Protein AF-X1LIZ0-F1 (afdb_monomer)

Mean predicted aligned error: 7.39 Å

Foldseek 3Di:
DFDADDDDDDPPDDRVNVLVVVLVCLVVPLVVDDAPDDPVVCVVVVADGRSQLSSCCHGNPDPVSVVSSVVNVVCVVVVVVVVVVVVVLVCQQVVAFQDQDQDDPVVVVVVCVPDPDHDDPVRVVVVVVVNVQSRHRGDDDDDDDD

Nearest PDB structures (foldseek):
  1gm5-assembly1_A  TM=7.920E-01  e=1.097E-06  Thermotoga maritima
  6ac8-assembly3_B  TM=6.869E-01  e=4.178E-01  Mycolicibacterium smegmatis MC2 155
  6aca-assembly1_A  TM=6.548E-01  e=3.919E-01  Mycobacterium tuberculosis H37Rv
  6ac8-assembly2_A  TM=8.476E-01  e=1.938E+00  Mycolicibacterium smegmatis MC2 155
  6acx-assembly2_A  TM=8.447E-01  e=3.916E+00  Mycolicibacterium smegmatis MC2 155

Organism: NCBI:txid412755

Solvent-accessible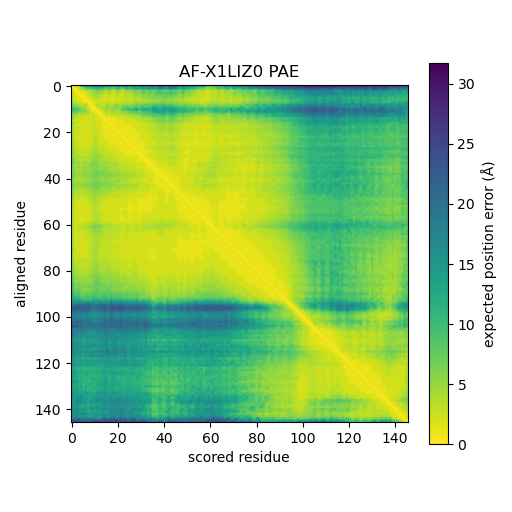 surface area (backbone atoms only — not comparable to full-atom values): 8696 Å² total; per-residue (Å²): 137,81,74,75,75,85,73,93,75,58,94,94,61,53,74,70,59,54,51,52,52,52,50,55,50,40,74,74,44,27,80,72,48,79,63,87,69,56,66,72,57,34,64,77,66,72,46,62,57,54,27,56,21,56,39,24,60,56,58,30,93,46,71,69,54,25,51,45,14,48,51,36,55,54,46,52,53,52,49,52,52,50,50,52,50,50,49,51,52,49,51,52,35,72,74,42,76,26,77,57,43,81,81,60,64,71,62,52,54,53,54,59,70,68,46,101,60,81,77,49,74,67,54,52,51,50,53,52,52,51,54,60,37,38,52,32,54,44,55,75,86,81,84,89,80,133

InterPro domains:
  IPR027417 P-loop containing nucleoside triphosphate hydrolase [G3DSA:3.40.50.300] (60-146)
  IPR027417 P-loop containing nucleoside triphosphate hydrolase [SSF52540] (35-145)
  IPR047112 ATP-dependent DNA helicase RecG/Transcription-repair-coupling factor [PTHR47964] (1-145)

Secondary structure (DSSP, 8-state):
----------TT--HHHHHHHHHHHHHHHGGGS---S-HHHHHHTTPPPHHHHHHHHHS-SSHHHHHHHHHHHHHHHHHHHHHHHHHHHHHHHHHS--------HHHHHHHHHHSSSPPPHHHHHHHHHHHHHHTSSSPP------

Structure (mmCIF, N/CA/C/O backbone):
data_AF-X1LIZ0-F1
#
_entry.id   AF-X1LIZ0-F1
#
loop_
_atom_site.group_PDB
_atom_site.id
_atom_site.type_symbol
_atom_site.label_atom_id
_atom_site.label_alt_id
_atom_site.label_comp_id
_atom_site.label_asym_id
_atom_site.label_entity_id
_atom_site.label_seq_id
_atom_site.pdbx_PDB_ins_code
_atom_site.Cartn_x
_atom_site.Cartn_y
_atom_site.Cartn_z
_atom_site.occupancy
_atom_site.B_iso_or_equiv
_atom_site.auth_seq_id
_atom_site.auth_comp_id
_atom_site.auth_asym_id
_atom_site.auth_atom_id
_atom_site.pdbx_PDB_model_num
ATOM 1 N N . GLY A 1 1 ? 16.398 16.049 -23.125 1.00 64.81 1 GLY A N 1
ATOM 2 C CA . GLY A 1 1 ? 17.294 14.977 -22.632 1.00 64.81 1 GLY A CA 1
ATOM 3 C C . GLY A 1 1 ? 16.447 13.857 -22.060 1.00 64.81 1 GLY A C 1
ATOM 4 O O . GLY A 1 1 ? 15.325 14.140 -21.673 1.00 64.81 1 GLY A O 1
ATOM 5 N N . ARG A 1 2 ? 16.926 12.607 -22.043 1.00 79.25 2 ARG A N 1
ATOM 6 C CA . ARG A 1 2 ? 16.161 11.458 -21.518 1.00 79.25 2 ARG A CA 1
ATOM 7 C C . ARG A 1 2 ? 16.489 11.222 -20.041 1.00 79.25 2 ARG A C 1
ATOM 9 O O . ARG A 1 2 ? 17.658 11.311 -19.671 1.00 79.25 2 ARG A O 1
ATOM 16 N N . LEU A 1 3 ? 15.48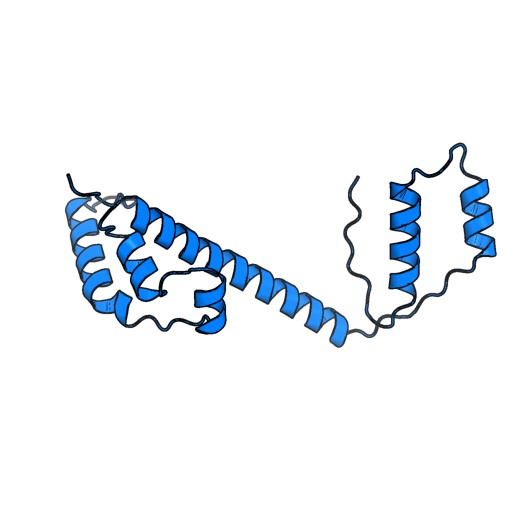9 10.876 -19.231 1.00 86.94 3 LEU A N 1
ATOM 17 C CA . LEU A 1 3 ? 15.691 10.416 -17.855 1.00 86.94 3 LEU A CA 1
ATOM 18 C C . LEU A 1 3 ? 16.396 9.050 -17.854 1.00 86.94 3 LEU A C 1
ATOM 20 O O . LEU A 1 3 ? 16.037 8.150 -18.616 1.00 86.94 3 LEU A O 1
ATOM 24 N N . VAL A 1 4 ? 17.428 8.901 -17.023 1.00 87.00 4 VAL A N 1
ATOM 25 C CA . VAL A 1 4 ? 18.250 7.684 -16.965 1.00 87.00 4 VAL A CA 1
ATOM 26 C C . VAL A 1 4 ? 18.157 7.076 -15.567 1.00 87.00 4 VAL A C 1
ATOM 28 O O . VAL A 1 4 ? 18.489 7.768 -14.605 1.00 87.00 4 VAL A O 1
ATOM 31 N N . PRO A 1 5 ? 17.757 5.798 -15.430 1.00 88.94 5 PRO A N 1
ATOM 32 C CA . PRO A 1 5 ? 17.668 5.165 -14.123 1.00 88.94 5 PRO A CA 1
ATOM 33 C C . PRO A 1 5 ? 19.047 4.939 -13.508 1.00 88.94 5 PRO A C 1
ATOM 35 O O . PRO A 1 5 ? 20.017 4.595 -14.197 1.00 88.94 5 PRO A O 1
ATOM 38 N N . LEU A 1 6 ? 19.103 5.093 -12.188 1.00 90.25 6 LEU A N 1
ATOM 39 C CA . LEU A 1 6 ? 20.264 4.797 -11.363 1.00 90.25 6 LEU A CA 1
ATOM 40 C C . LEU A 1 6 ? 19.949 3.568 -10.515 1.00 90.25 6 LEU A C 1
ATOM 42 O O . LEU A 1 6 ? 19.066 3.604 -9.663 1.00 90.25 6 LEU A O 1
ATOM 46 N N . TYR A 1 7 ? 20.683 2.489 -10.763 1.00 92.19 7 TYR A N 1
ATOM 47 C CA . TYR A 1 7 ? 20.582 1.256 -9.992 1.00 92.19 7 TYR A CA 1
ATOM 48 C C . TYR A 1 7 ? 21.791 1.134 -9.060 1.00 92.19 7 TYR A C 1
ATOM 50 O O . TYR A 1 7 ? 22.910 1.412 -9.507 1.00 92.19 7 TYR A O 1
ATOM 58 N N . PRO A 1 8 ? 21.602 0.699 -7.800 1.00 90.50 8 PRO A N 1
ATOM 59 C CA . PRO A 1 8 ? 22.708 0.301 -6.937 1.00 90.50 8 PRO A CA 1
ATOM 60 C C . PRO A 1 8 ? 23.564 -0.769 -7.622 1.00 90.50 8 PRO A C 1
ATOM 62 O O . PRO A 1 8 ? 23.038 -1.672 -8.275 1.00 90.50 8 PRO A O 1
ATOM 65 N N . LEU A 1 9 ? 24.885 -0.659 -7.498 1.00 91.00 9 LEU A N 1
ATOM 66 C CA . LEU A 1 9 ? 25.831 -1.553 -8.163 1.00 91.00 9 LEU A CA 1
ATOM 67 C C . LEU A 1 9 ? 26.562 -2.419 -7.143 1.00 91.00 9 LEU A C 1
ATOM 69 O O . LEU A 1 9 ? 26.926 -1.952 -6.066 1.00 91.00 9 LEU A O 1
ATOM 73 N N . THR A 1 10 ? 26.831 -3.662 -7.524 1.00 87.50 10 THR A N 1
ATOM 74 C CA . THR A 1 10 ? 27.739 -4.568 -6.817 1.00 87.50 10 THR A CA 1
ATOM 75 C C . THR A 1 10 ? 29.082 -4.647 -7.547 1.00 87.50 10 THR A C 1
ATOM 77 O O . THR A 1 10 ? 29.190 -4.318 -8.734 1.00 87.50 10 THR A O 1
ATOM 80 N N . GLN A 1 11 ? 30.138 -5.048 -6.832 1.00 88.06 11 GLN A N 1
ATOM 81 C CA . GLN A 1 11 ? 31.485 -5.142 -7.398 1.00 88.06 11 GLN A CA 1
ATOM 82 C C . GLN A 1 11 ? 31.494 -6.050 -8.639 1.00 88.06 11 GLN A C 1
ATOM 84 O O . GLN A 1 11 ? 30.967 -7.158 -8.617 1.00 88.06 11 GLN A O 1
ATOM 89 N N . GLY A 1 12 ? 32.093 -5.567 -9.731 1.00 85.94 12 GLY A N 1
ATOM 90 C CA . GLY A 1 12 ? 32.152 -6.282 -11.010 1.00 85.94 12 GLY A CA 1
ATOM 91 C C . GLY A 1 12 ? 31.024 -5.948 -11.995 1.00 85.94 12 GLY A C 1
ATOM 92 O O . GLY A 1 12 ? 31.160 -6.268 -13.176 1.00 85.94 12 GLY A O 1
ATOM 93 N N . LEU A 1 13 ? 29.963 -5.242 -11.578 1.00 89.25 13 LEU A N 1
ATOM 94 C CA . LEU A 1 13 ? 28.886 -4.805 -12.474 1.00 89.25 13 LEU A CA 1
ATOM 95 C C . LEU A 1 13 ? 29.072 -3.363 -12.951 1.00 89.25 13 LEU A C 1
ATOM 97 O O . LEU A 1 13 ? 29.243 -2.435 -12.162 1.00 89.25 13 LEU A O 1
ATOM 101 N N . ARG A 1 14 ? 28.979 -3.149 -14.271 1.00 92.81 14 ARG A N 1
ATOM 102 C CA . ARG A 1 14 ? 29.021 -1.800 -14.858 1.00 92.81 14 ARG A CA 1
ATOM 103 C C . ARG A 1 14 ? 27.605 -1.225 -14.996 1.00 92.81 14 ARG A C 1
ATOM 105 O O . ARG A 1 14 ? 26.719 -1.926 -15.492 1.00 92.81 14 ARG A O 1
ATOM 112 N N . PRO A 1 15 ? 27.383 0.078 -14.727 1.00 91.75 15 PRO A N 1
ATOM 113 C CA . PRO A 1 15 ? 26.045 0.677 -14.789 1.00 91.75 15 PRO A CA 1
ATOM 114 C C . PRO A 1 15 ? 25.362 0.552 -16.159 1.00 91.75 15 PRO A C 1
ATOM 116 O O . PRO A 1 15 ? 24.141 0.466 -16.250 1.00 91.75 15 PRO A O 1
ATOM 119 N N . ARG A 1 16 ? 26.130 0.530 -17.258 1.00 92.12 16 ARG A N 1
ATOM 120 C CA . ARG A 1 16 ? 25.581 0.313 -18.609 1.00 92.12 16 ARG A CA 1
ATOM 121 C C . ARG A 1 16 ? 25.032 -1.105 -18.797 1.00 92.12 16 ARG A C 1
ATOM 123 O O . ARG A 1 16 ? 24.021 -1.258 -19.472 1.00 92.12 16 ARG A O 1
ATOM 130 N N . GLN A 1 17 ? 25.686 -2.114 -18.218 1.00 92.38 17 GLN A N 1
ATOM 131 C CA . GLN A 1 17 ? 25.242 -3.508 -18.303 1.00 92.38 17 GLN A CA 1
ATOM 132 C C . GLN A 1 17 ? 23.943 -3.699 -17.519 1.00 92.38 17 GLN A C 1
ATOM 134 O O . GLN A 1 17 ? 22.981 -4.208 -18.080 1.00 92.38 17 GLN A O 1
ATOM 139 N N . VAL A 1 18 ? 23.884 -3.198 -16.279 1.00 94.62 18 VAL A N 1
ATOM 140 C CA . VAL A 1 18 ? 22.674 -3.279 -15.440 1.00 94.62 18 VAL A CA 1
ATOM 141 C C . VAL A 1 18 ? 21.494 -2.575 -16.105 1.00 94.62 18 VAL A C 1
ATOM 143 O O . VAL A 1 18 ? 20.424 -3.159 -16.215 1.00 94.62 18 VAL A O 1
ATOM 146 N N . ARG A 1 19 ? 21.689 -1.361 -16.638 1.00 94.62 19 ARG A N 1
ATOM 147 C CA . ARG A 1 19 ? 20.623 -0.663 -17.375 1.00 94.62 19 ARG A CA 1
ATOM 148 C C . ARG A 1 19 ? 20.142 -1.465 -18.583 1.00 94.62 19 ARG A C 1
ATOM 150 O O . ARG A 1 19 ? 18.940 -1.623 -18.756 1.00 94.62 19 ARG A O 1
ATOM 157 N N . LYS A 1 20 ? 21.057 -2.003 -19.395 1.00 93.69 20 LYS A N 1
ATOM 158 C CA . LYS A 1 20 ? 20.683 -2.819 -20.558 1.00 93.69 20 LYS A CA 1
ATOM 159 C C . LYS A 1 20 ? 19.827 -4.022 -20.138 1.00 93.69 20 LYS A C 1
ATOM 161 O O . LYS A 1 20 ? 18.743 -4.191 -20.681 1.00 93.69 20 LYS A O 1
ATOM 166 N N . LEU A 1 21 ? 20.273 -4.774 -19.132 1.00 94.81 21 LEU A N 1
ATOM 167 C CA . LEU A 1 21 ? 19.543 -5.931 -18.606 1.00 94.81 21 LEU A CA 1
ATOM 168 C C . LEU A 1 21 ? 18.169 -5.538 -18.055 1.00 94.81 21 LEU A C 1
ATOM 170 O O . LEU A 1 21 ? 17.169 -6.147 -18.411 1.00 94.81 21 LEU A O 1
ATOM 174 N N . MET A 1 22 ? 18.093 -4.484 -17.238 1.00 95.69 22 MET A N 1
ATOM 175 C CA . MET A 1 22 ? 16.814 -4.009 -16.699 1.00 95.69 22 MET A CA 1
ATOM 176 C C . MET A 1 22 ? 15.865 -3.542 -17.802 1.00 95.69 22 MET A C 1
ATOM 178 O O . MET A 1 22 ? 14.667 -3.772 -17.703 1.00 95.69 22 MET A O 1
ATOM 182 N N . LYS A 1 23 ? 16.378 -2.911 -18.865 1.00 95.44 23 LYS A N 1
ATOM 183 C CA . LYS A 1 23 ? 15.553 -2.506 -20.009 1.00 95.44 23 LYS A CA 1
ATOM 184 C C . LYS A 1 23 ? 14.968 -3.722 -20.723 1.00 95.44 23 LYS A C 1
ATOM 186 O O . LYS A 1 23 ? 13.772 -3.743 -20.972 1.00 95.44 23 LYS A O 1
ATOM 191 N N . GLU A 1 24 ? 15.791 -4.735 -20.990 1.00 96.75 24 GLU A N 1
ATOM 192 C CA . GLU A 1 24 ? 15.347 -5.989 -21.609 1.00 96.75 24 GLU A CA 1
ATOM 193 C C . GLU A 1 24 ? 14.283 -6.695 -20.758 1.00 96.75 24 GLU A C 1
ATOM 195 O O . GLU A 1 24 ? 13.255 -7.103 -21.289 1.00 96.75 24 GLU A O 1
ATOM 200 N N . VAL A 1 25 ? 14.488 -6.780 -19.440 1.00 96.88 25 VAL A N 1
ATOM 201 C CA . VAL A 1 25 ? 13.528 -7.409 -18.521 1.00 96.88 25 VAL A CA 1
ATOM 202 C C . VAL A 1 25 ? 12.209 -6.639 -18.478 1.00 96.88 25 VAL A C 1
ATOM 204 O O . VAL A 1 25 ? 11.150 -7.238 -18.639 1.00 96.88 25 VAL A O 1
ATOM 207 N N . VAL A 1 26 ? 12.255 -5.319 -18.287 1.00 96.62 26 VAL A N 1
ATOM 208 C CA . VAL A 1 26 ? 11.044 -4.489 -18.216 1.00 96.62 26 VAL A CA 1
ATOM 209 C C . VAL A 1 26 ? 10.249 -4.579 -19.517 1.00 96.62 26 VAL A C 1
ATOM 211 O O . VAL A 1 26 ? 9.043 -4.799 -19.471 1.00 96.62 26 VAL A O 1
ATOM 214 N N . ASP A 1 27 ? 10.913 -4.480 -20.669 1.00 95.75 27 ASP A N 1
ATOM 215 C CA . ASP A 1 27 ? 10.238 -4.515 -21.970 1.00 95.75 27 ASP A CA 1
ATOM 216 C C . ASP A 1 27 ? 9.595 -5.876 -22.257 1.00 95.75 27 ASP A C 1
ATOM 218 O O . ASP A 1 27 ? 8.521 -5.942 -22.852 1.00 95.75 27 ASP A O 1
ATOM 222 N N . GLN A 1 28 ? 10.227 -6.965 -21.817 1.00 96.75 28 GLN A N 1
ATOM 223 C CA . GLN A 1 28 ? 9.722 -8.316 -22.052 1.00 96.75 28 GLN A CA 1
ATOM 224 C C . GLN A 1 28 ? 8.642 -8.746 -21.054 1.00 96.75 28 GLN A C 1
ATOM 226 O O . GLN A 1 28 ? 7.755 -9.512 -21.435 1.00 96.75 28 GLN A O 1
ATOM 231 N N . TRP A 1 29 ? 8.702 -8.282 -19.801 1.00 96.88 29 TRP A N 1
ATOM 232 C CA . TRP A 1 29 ? 7.924 -8.877 -18.707 1.00 96.88 29 TRP A CA 1
ATOM 233 C C . TRP A 1 29 ? 6.967 -7.921 -17.995 1.00 96.88 29 TRP A C 1
ATOM 235 O O . TRP A 1 29 ? 6.004 -8.400 -17.405 1.00 96.88 29 TRP A O 1
ATOM 245 N N . ALA A 1 30 ? 7.156 -6.596 -18.053 1.00 96.31 30 ALA A N 1
ATOM 246 C CA . ALA A 1 30 ? 6.302 -5.678 -17.287 1.00 96.31 30 ALA A CA 1
ATOM 247 C C . ALA A 1 30 ? 4.819 -5.777 -17.686 1.00 96.31 30 ALA A C 1
ATOM 249 O O . ALA A 1 30 ? 3.952 -5.752 -16.820 1.00 96.31 30 ALA A O 1
ATOM 250 N N . TRP A 1 31 ? 4.528 -5.955 -18.979 1.00 95.75 31 TRP A N 1
ATOM 251 C CA . TRP A 1 31 ? 3.165 -6.104 -19.511 1.00 95.75 31 TRP A CA 1
ATOM 252 C C . TRP A 1 31 ? 2.463 -7.404 -19.095 1.00 95.75 31 TRP A C 1
ATOM 254 O O . TRP A 1 31 ? 1.242 -7.476 -19.186 1.00 95.75 31 TRP A O 1
ATOM 264 N N . GLN A 1 32 ? 3.211 -8.410 -18.633 1.00 96.19 32 GLN A N 1
ATOM 265 C CA . GLN A 1 32 ? 2.660 -9.690 -18.171 1.00 96.19 32 GLN A CA 1
ATOM 266 C C . GLN A 1 32 ? 2.230 -9.651 -16.700 1.00 96.19 32 GLN A C 1
ATOM 268 O O . GLN A 1 32 ? 1.634 -10.608 -16.211 1.00 96.19 32 GLN A O 1
ATOM 273 N N . VAL A 1 33 ? 2.550 -8.575 -15.975 1.00 96.00 33 VAL A N 1
ATOM 274 C CA . VAL A 1 33 ? 2.167 -8.432 -14.571 1.00 96.00 33 VAL A CA 1
ATOM 275 C C . VAL A 1 33 ? 0.664 -8.184 -14.486 1.00 96.00 33 VAL A C 1
ATOM 277 O O . VAL A 1 33 ? 0.161 -7.176 -14.976 1.00 96.00 33 VAL A O 1
ATOM 280 N N . GLU A 1 34 ? -0.054 -9.099 -13.842 1.00 95.62 34 GLU A N 1
ATOM 281 C CA . GLU A 1 34 ? -1.486 -8.941 -13.611 1.00 95.62 34 GLU A CA 1
ATOM 282 C C . GLU A 1 34 ? -1.750 -7.823 -12.596 1.00 95.62 34 GLU A C 1
ATOM 284 O O . GLU A 1 34 ? -1.121 -7.747 -11.536 1.00 95.62 34 GLU A O 1
ATOM 289 N N . ASP A 1 35 ? -2.691 -6.941 -12.922 1.00 95.62 35 ASP A N 1
ATOM 290 C CA . ASP A 1 35 ? -3.110 -5.879 -12.019 1.00 95.62 35 ASP A CA 1
ATOM 291 C C . ASP A 1 35 ? -4.163 -6.407 -11.038 1.00 95.62 35 ASP A C 1
ATOM 293 O O . ASP A 1 35 ? -5.297 -6.702 -11.412 1.00 95.62 35 ASP A O 1
ATOM 297 N N . PHE A 1 36 ? -3.784 -6.507 -9.764 1.00 94.88 36 PHE A N 1
ATOM 298 C CA . PHE A 1 36 ? -4.652 -7.005 -8.698 1.00 94.88 36 PHE A CA 1
ATOM 299 C C . PHE A 1 36 ? -5.712 -5.988 -8.240 1.00 94.88 36 PHE A C 1
ATOM 301 O O . PHE A 1 36 ? -6.629 -6.353 -7.498 1.00 94.88 36 PHE A O 1
ATOM 308 N N . LEU A 1 37 ? -5.594 -4.708 -8.622 1.00 95.19 37 LEU A N 1
ATOM 309 C CA . LEU A 1 37 ? -6.574 -3.694 -8.247 1.00 95.19 37 LEU A CA 1
ATOM 310 C C . LEU A 1 37 ? -7.783 -3.729 -9.199 1.00 95.19 37 LEU A C 1
ATOM 312 O O . LEU A 1 37 ? -7.616 -3.601 -10.415 1.00 95.19 37 LEU A O 1
ATOM 316 N N . PRO A 1 38 ? -9.021 -3.786 -8.671 1.00 95.19 38 PRO A N 1
ATOM 317 C CA . PRO A 1 38 ? -10.223 -3.659 -9.490 1.00 95.19 38 PRO A CA 1
ATOM 318 C C . PRO A 1 38 ? -10.251 -2.340 -10.276 1.00 95.19 38 PRO A C 1
ATOM 320 O O . PRO A 1 38 ? -9.852 -1.295 -9.753 1.00 95.19 38 PRO A O 1
ATOM 323 N N . SER A 1 39 ? -10.804 -2.358 -11.494 1.00 94.12 39 SER A N 1
ATOM 324 C CA . SER A 1 39 ? -10.915 -1.172 -12.364 1.00 94.12 39 SER A CA 1
ATOM 325 C 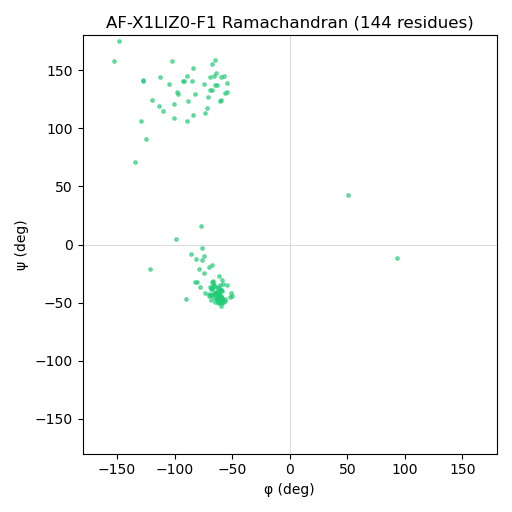C . SER A 1 39 ? -11.559 0.025 -11.659 1.00 94.12 39 SER A C 1
ATOM 327 O O . SER A 1 39 ? -10.999 1.117 -11.667 1.00 94.12 39 SER A O 1
ATOM 329 N N . ALA A 1 40 ? -12.656 -0.202 -10.931 1.00 96.00 40 ALA A N 1
ATOM 330 C CA . ALA A 1 40 ? -13.357 0.840 -10.181 1.00 96.00 40 ALA A CA 1
ATOM 331 C C . ALA A 1 40 ? -12.468 1.556 -9.143 1.00 96.00 40 ALA A C 1
ATOM 333 O O . ALA A 1 40 ? -12.635 2.750 -8.889 1.00 96.00 40 ALA A O 1
ATOM 334 N N . LEU A 1 41 ? -11.518 0.842 -8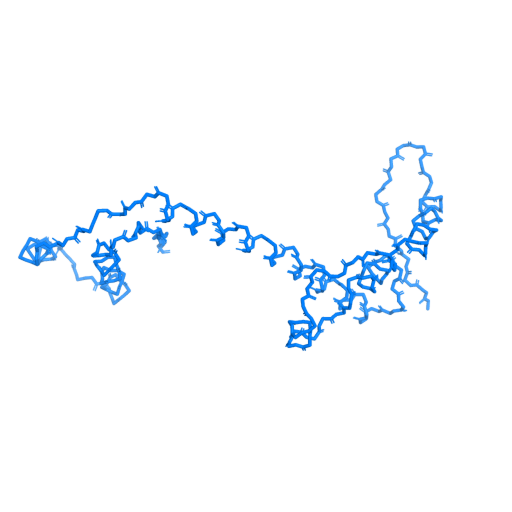.525 1.00 94.31 41 LEU A N 1
ATOM 335 C CA . LEU A 1 41 ? -10.593 1.437 -7.560 1.00 94.31 41 LEU A CA 1
ATOM 336 C C . LEU A 1 41 ? -9.542 2.296 -8.269 1.00 94.31 41 LEU A C 1
ATOM 338 O O . LEU A 1 41 ? -9.252 3.401 -7.812 1.00 94.31 41 LEU A O 1
ATOM 342 N N . LYS A 1 42 ? -9.020 1.811 -9.399 1.00 95.38 42 LYS A N 1
ATOM 343 C CA . LYS A 1 42 ? -8.048 2.539 -10.221 1.00 95.38 42 LYS A CA 1
ATOM 344 C C . LYS A 1 42 ? -8.636 3.827 -10.782 1.00 95.38 42 LYS A C 1
ATOM 346 O O . LYS A 1 42 ? -8.002 4.872 -10.668 1.00 95.38 42 LYS A O 1
ATOM 351 N N . GLU A 1 43 ? -9.862 3.772 -11.298 1.00 94.94 43 GLU A N 1
ATOM 352 C CA . GLU A 1 43 ? -10.585 4.932 -11.828 1.00 94.94 43 GLU A CA 1
ATOM 353 C C . GLU A 1 43 ? -10.834 5.982 -10.743 1.00 94.94 43 GLU A C 1
ATOM 355 O O . GLU A 1 43 ? -10.475 7.148 -10.906 1.00 94.94 43 GLU A O 1
ATOM 360 N N . ARG A 1 44 ? -11.369 5.563 -9.588 1.00 96.25 44 ARG A N 1
ATOM 361 C CA . ARG A 1 44 ? -11.646 6.468 -8.463 1.00 96.25 44 ARG A CA 1
ATOM 362 C C . ARG A 1 44 ? -10.390 7.163 -7.935 1.00 96.25 44 ARG A C 1
ATOM 364 O O . ARG A 1 44 ? -10.470 8.299 -7.476 1.00 96.25 44 ARG A O 1
ATOM 371 N N . SER A 1 45 ? -9.253 6.474 -7.958 1.00 94.06 45 SER A N 1
ATOM 372 C CA . SER A 1 45 ? -7.979 6.981 -7.443 1.00 94.06 45 SER A CA 1
ATOM 373 C C . SER A 1 45 ? -7.051 7.530 -8.538 1.00 94.06 45 SER A C 1
ATOM 375 O O . SER A 1 45 ? -5.931 7.928 -8.225 1.00 94.06 45 SER A O 1
ATOM 377 N N . ASN A 1 46 ? -7.507 7.589 -9.798 1.00 95.25 46 ASN A N 1
ATOM 378 C CA . ASN A 1 46 ? -6.754 8.053 -10.972 1.00 95.25 46 ASN A CA 1
ATOM 379 C C . ASN A 1 46 ? -5.362 7.395 -11.130 1.00 95.25 46 ASN A C 1
ATOM 381 O O . ASN A 1 46 ? -4.348 8.047 -11.422 1.00 95.25 46 ASN A O 1
ATOM 385 N N . LEU A 1 47 ? -5.307 6.084 -10.906 1.00 96.88 47 LEU A N 1
ATOM 386 C CA . LEU A 1 47 ? -4.072 5.307 -10.894 1.00 96.88 47 LEU A CA 1
ATOM 387 C C . LEU A 1 47 ? -3.725 4.765 -12.288 1.00 96.88 47 LEU A C 1
ATOM 389 O O . LEU A 1 47 ? -4.608 4.395 -13.055 1.00 96.88 47 LEU A O 1
ATOM 393 N N . LEU A 1 48 ? -2.427 4.699 -12.604 1.00 96.69 48 LEU A N 1
ATOM 394 C CA . LEU A 1 48 ? -1.929 3.984 -13.790 1.00 96.69 48 LEU A CA 1
ATOM 395 C C . LEU A 1 48 ? -2.137 2.480 -13.627 1.00 96.69 48 LEU A C 1
ATOM 397 O O . LEU A 1 48 ? -2.113 2.004 -12.499 1.00 96.69 48 LEU A O 1
ATOM 401 N N . GLU A 1 49 ? -2.232 1.732 -14.724 1.00 97.00 49 GLU A N 1
ATOM 402 C CA . GLU A 1 49 ? -2.157 0.264 -14.709 1.00 97.00 49 GLU A CA 1
ATOM 403 C C . GLU A 1 49 ? -0.815 -0.216 -14.131 1.00 97.00 49 GLU A C 1
ATOM 405 O O . GLU A 1 49 ? 0.225 0.409 -14.368 1.00 97.00 49 GLU A O 1
ATOM 410 N N . LEU A 1 50 ? -0.814 -1.331 -13.393 1.00 97.44 50 LEU A N 1
ATOM 411 C CA . LEU A 1 50 ? 0.397 -1.833 -12.729 1.00 97.44 50 LEU A CA 1
ATOM 412 C C . LEU A 1 50 ? 1.572 -2.070 -13.701 1.00 97.44 50 LEU A C 1
ATOM 414 O O . LEU A 1 50 ? 2.654 -1.526 -13.450 1.00 97.44 50 LEU A O 1
ATOM 418 N N . PRO A 1 51 ? 1.393 -2.765 -14.843 1.00 97.56 51 PRO A N 1
ATOM 419 C CA . PRO A 1 51 ? 2.429 -2.867 -15.869 1.00 97.56 51 PRO A CA 1
ATOM 420 C C . PRO A 1 51 ? 3.043 -1.538 -16.300 1.00 97.56 51 PRO A C 1
ATOM 422 O O . PRO A 1 51 ? 4.263 -1.405 -16.427 1.00 97.56 51 PRO A O 1
ATOM 425 N N . GLN A 1 52 ? 2.188 -0.534 -16.509 1.00 97.00 52 GLN A N 1
ATOM 426 C CA . GLN A 1 52 ? 2.608 0.786 -16.951 1.00 97.00 52 GLN A CA 1
ATOM 427 C C . GLN A 1 52 ? 3.400 1.488 -15.849 1.00 97.00 52 GLN A C 1
ATOM 429 O O . GLN A 1 52 ? 4.449 2.065 -16.125 1.00 97.00 52 GLN A O 1
ATOM 434 N N . ALA A 1 53 ? 2.945 1.411 -14.598 1.00 97.69 53 ALA A N 1
ATOM 435 C CA . ALA A 1 53 ? 3.660 1.986 -13.468 1.00 97.69 53 ALA A CA 1
ATOM 436 C C . ALA A 1 53 ? 5.048 1.355 -13.284 1.00 97.69 53 ALA A C 1
ATOM 438 O O . ALA A 1 53 ? 6.022 2.081 -13.097 1.00 97.69 53 ALA A O 1
ATOM 439 N N . ILE A 1 54 ? 5.179 0.031 -13.415 1.00 97.44 54 ILE A N 1
ATOM 440 C CA . ILE A 1 54 ? 6.480 -0.654 -13.337 1.00 97.44 54 ILE A CA 1
ATOM 441 C C . ILE A 1 54 ? 7.420 -0.156 -14.441 1.00 97.44 54 ILE A C 1
ATOM 443 O O . ILE A 1 54 ? 8.559 0.236 -14.160 1.00 97.44 54 ILE A O 1
ATOM 447 N N . ALA A 1 55 ? 6.937 -0.118 -15.687 1.00 97.06 55 ALA A N 1
ATOM 448 C CA . ALA A 1 55 ? 7.734 0.320 -16.826 1.00 97.06 55 ALA A CA 1
ATOM 449 C C . ALA A 1 55 ? 8.192 1.779 -16.686 1.00 97.06 55 ALA A C 1
ATOM 451 O O . ALA A 1 55 ? 9.377 2.077 -16.850 1.00 97.06 55 ALA A O 1
ATOM 452 N N . GLN A 1 56 ? 7.278 2.674 -16.313 1.00 96.44 56 GLN A N 1
ATOM 453 C CA . GLN A 1 56 ? 7.543 4.107 -16.176 1.00 96.44 56 GLN A CA 1
ATOM 454 C C . GLN A 1 56 ? 8.355 4.439 -14.915 1.00 96.44 56 GLN A C 1
ATOM 456 O O . GLN A 1 56 ? 9.082 5.425 -14.899 1.00 96.44 56 GLN A O 1
ATOM 461 N N . ALA A 1 57 ? 8.323 3.601 -13.875 1.00 95.94 57 ALA A N 1
ATOM 462 C CA . ALA A 1 57 ? 9.226 3.743 -12.733 1.00 95.94 57 ALA A CA 1
ATOM 463 C C . ALA A 1 57 ? 10.693 3.472 -13.116 1.00 95.94 57 ALA A C 1
ATOM 465 O O . ALA A 1 57 ? 11.603 4.065 -12.537 1.00 95.94 57 ALA A O 1
ATOM 466 N N . HIS A 1 58 ? 10.932 2.586 -14.090 1.00 95.88 58 HIS A N 1
ATOM 467 C CA . HIS A 1 58 ? 12.279 2.223 -14.544 1.00 95.88 58 HIS A CA 1
ATOM 468 C C . HIS A 1 58 ? 12.763 3.117 -15.690 1.00 95.88 58 HIS A C 1
ATOM 470 O O . HIS A 1 58 ? 13.893 3.604 -15.676 1.00 95.88 58 HIS A O 1
ATOM 476 N N . TYR A 1 59 ? 11.915 3.336 -16.693 1.00 95.19 59 TYR A N 1
ATOM 477 C CA . TYR A 1 59 ? 12.234 4.092 -17.901 1.00 95.19 59 TYR A CA 1
ATOM 478 C C . TYR A 1 59 ? 11.113 5.081 -18.236 1.00 95.19 59 TYR A C 1
ATOM 480 O O . TYR A 1 59 ? 10.409 4.867 -19.224 1.00 95.19 59 TYR A O 1
ATOM 488 N N . PRO A 1 60 ? 10.958 6.158 -17.445 1.00 94.94 60 PRO A N 1
ATOM 489 C CA . PRO A 1 60 ? 9.897 7.129 -17.661 1.00 94.94 60 PRO A CA 1
ATOM 490 C C . PRO A 1 60 ? 10.061 7.892 -18.975 1.00 94.94 60 PRO A C 1
ATOM 492 O O . PRO A 1 60 ? 11.181 8.223 -19.385 1.00 94.94 60 PRO A O 1
ATOM 495 N N . GLU A 1 61 ? 8.931 8.211 -19.599 1.00 93.69 61 GLU A N 1
ATOM 496 C CA . GLU A 1 61 ? 8.858 9.120 -20.747 1.00 93.69 61 GLU A CA 1
ATOM 497 C C . GLU A 1 61 ? 9.153 10.566 -20.333 1.00 93.69 61 GLU A C 1
ATOM 499 O O . GLU A 1 61 ? 9.965 11.242 -20.969 1.00 93.69 61 GLU A O 1
ATOM 504 N N . ASP A 1 62 ? 8.566 11.001 -19.216 1.00 95.12 62 ASP A N 1
ATOM 505 C CA . ASP A 1 62 ? 8.766 12.315 -18.615 1.00 95.12 62 ASP A CA 1
ATOM 506 C C . ASP A 1 62 ? 8.644 12.268 -17.077 1.00 95.12 62 ASP A C 1
ATOM 508 O O . ASP A 1 62 ? 8.362 11.228 -16.470 1.00 95.12 62 ASP A O 1
ATOM 512 N N . GLU A 1 63 ? 8.903 13.400 -16.419 1.00 94.56 63 GLU A N 1
ATOM 513 C CA . GLU A 1 63 ? 8.832 13.489 -14.957 1.00 94.56 63 GLU A CA 1
ATOM 514 C C . GLU A 1 63 ? 7.414 13.328 -14.403 1.00 94.56 63 GLU A C 1
ATOM 516 O O . GLU A 1 63 ? 7.253 12.741 -13.334 1.00 94.56 63 GLU A O 1
ATOM 521 N N . ALA A 1 64 ? 6.388 13.778 -15.125 1.00 95.69 64 ALA A N 1
ATOM 522 C CA . ALA A 1 64 ? 5.009 13.687 -14.664 1.00 95.69 64 ALA A CA 1
ATOM 523 C C . ALA A 1 64 ? 4.536 12.226 -14.625 1.00 95.69 64 ALA A C 1
ATOM 525 O O . ALA A 1 64 ? 3.933 11.784 -13.644 1.00 95.69 64 ALA A O 1
ATOM 526 N N . VAL A 1 65 ? 4.849 11.441 -15.659 1.00 95.38 65 VAL A N 1
ATOM 527 C CA . VAL A 1 65 ? 4.505 10.015 -15.717 1.00 95.38 65 VAL A CA 1
ATOM 528 C C . VAL A 1 65 ? 5.318 9.212 -14.698 1.00 95.38 65 VAL A C 1
ATOM 530 O O . VAL A 1 65 ? 4.764 8.321 -14.050 1.00 95.38 65 VAL A O 1
ATOM 533 N N . LYS A 1 66 ? 6.592 9.567 -14.471 1.00 95.81 66 LYS A N 1
ATOM 534 C CA . LYS A 1 66 ? 7.412 9.006 -13.381 1.00 95.81 66 LYS A CA 1
ATOM 535 C C . LYS A 1 66 ? 6.740 9.200 -12.019 1.00 95.81 66 LYS A C 1
ATOM 537 O O . LYS A 1 66 ? 6.656 8.259 -11.230 1.00 95.81 66 LYS A O 1
ATOM 542 N N . ASP A 1 67 ? 6.249 10.404 -11.741 1.00 96.56 67 ASP A N 1
ATOM 543 C CA . ASP A 1 67 ? 5.621 10.712 -10.456 1.00 96.56 67 ASP A CA 1
ATOM 544 C C . ASP A 1 67 ? 4.285 9.975 -10.295 1.00 96.56 67 ASP A C 1
ATOM 546 O O . ASP A 1 67 ? 4.020 9.411 -9.232 1.00 96.56 67 ASP A O 1
ATOM 550 N N . ARG A 1 68 ? 3.487 9.853 -11.364 1.00 97.88 68 ARG A N 1
ATOM 551 C CA . ARG A 1 68 ? 2.273 9.016 -11.358 1.00 97.88 68 ARG A CA 1
ATOM 552 C C . ARG A 1 68 ? 2.575 7.536 -11.122 1.00 97.88 68 ARG A C 1
ATOM 554 O O . ARG A 1 68 ? 1.862 6.886 -10.360 1.00 97.88 68 ARG A O 1
ATOM 561 N N . ALA A 1 69 ? 3.632 7.006 -11.736 1.00 97.62 69 ALA A N 1
ATOM 562 C CA . ALA A 1 69 ? 4.086 5.637 -11.509 1.00 97.62 69 ALA A CA 1
ATOM 563 C C . ALA A 1 69 ? 4.506 5.419 -10.051 1.00 97.62 69 ALA A C 1
ATOM 565 O O . ALA A 1 69 ? 4.112 4.432 -9.431 1.00 97.62 69 ALA A O 1
ATOM 566 N N . ARG A 1 70 ? 5.229 6.381 -9.465 1.00 97.50 70 ARG A N 1
ATOM 567 C CA . ARG A 1 70 ? 5.591 6.354 -8.044 1.00 97.50 70 ARG A CA 1
ATOM 568 C C . ARG A 1 70 ? 4.360 6.366 -7.139 1.00 97.50 70 ARG A C 1
ATOM 570 O O . ARG A 1 70 ? 4.318 5.590 -6.190 1.00 97.50 70 ARG A O 1
ATOM 577 N N . VAL A 1 71 ? 3.368 7.210 -7.431 1.00 97.94 71 VAL A N 1
ATOM 578 C CA . VAL A 1 71 ? 2.101 7.250 -6.681 1.00 97.94 71 VAL A CA 1
ATOM 579 C C . VAL A 1 71 ? 1.390 5.903 -6.749 1.00 97.94 71 VAL A C 1
ATOM 581 O O . VAL A 1 71 ? 0.963 5.406 -5.712 1.00 97.94 71 VAL A O 1
ATOM 584 N N . ARG A 1 72 ? 1.311 5.281 -7.934 1.00 97.69 72 ARG A N 1
ATOM 585 C CA . ARG A 1 72 ? 0.712 3.949 -8.092 1.00 97.69 72 ARG A CA 1
ATOM 586 C C . ARG A 1 72 ? 1.420 2.898 -7.233 1.00 97.69 72 ARG A C 1
ATOM 588 O O . ARG A 1 72 ? 0.758 2.198 -6.481 1.00 97.69 72 ARG A O 1
ATOM 595 N N . LEU A 1 73 ? 2.747 2.814 -7.299 1.00 98.00 73 LEU A N 1
ATOM 596 C CA . LEU A 1 73 ? 3.502 1.803 -6.548 1.00 98.00 73 LEU A CA 1
ATOM 597 C C . LEU A 1 73 ? 3.444 2.034 -5.028 1.00 98.00 73 LEU A C 1
ATOM 599 O O . LEU A 1 73 ? 3.313 1.081 -4.265 1.00 98.00 73 LEU A O 1
ATOM 603 N N . ALA A 1 74 ? 3.486 3.293 -4.584 1.00 98.00 74 ALA A N 1
ATOM 604 C CA . ALA A 1 74 ? 3.322 3.637 -3.171 1.00 98.00 74 ALA A CA 1
ATOM 605 C C . ALA A 1 74 ? 1.899 3.344 -2.666 1.00 98.00 74 ALA A C 1
ATOM 607 O O . ALA A 1 74 ? 1.719 2.918 -1.524 1.00 98.00 74 ALA A O 1
ATOM 608 N N . PHE A 1 75 ? 0.886 3.559 -3.514 1.00 97.81 75 PHE A N 1
ATOM 609 C CA . PHE A 1 75 ? -0.490 3.178 -3.215 1.00 97.81 75 PHE A CA 1
ATOM 610 C C . PHE A 1 75 ? -0.600 1.666 -3.021 1.00 97.81 75 PHE A C 1
ATOM 612 O O . PHE A 1 75 ? -1.172 1.241 -2.021 1.00 97.81 75 PHE A O 1
ATOM 619 N N . ASP A 1 76 ? -0.028 0.871 -3.927 1.00 97.19 76 ASP A N 1
ATOM 620 C CA . ASP A 1 76 ? -0.065 -0.593 -3.858 1.00 97.19 76 ASP A CA 1
ATOM 621 C C . ASP A 1 76 ? 0.559 -1.108 -2.551 1.00 97.19 76 ASP A C 1
ATOM 623 O O . ASP A 1 76 ? -0.056 -1.913 -1.849 1.00 97.19 76 ASP A O 1
ATOM 627 N N . GLU A 1 77 ? 1.732 -0.592 -2.171 1.00 97.38 77 GLU A N 1
ATOM 628 C CA . GLU A 1 77 ? 2.402 -0.949 -0.915 1.00 97.38 77 GLU A CA 1
ATOM 629 C C . GLU A 1 77 ? 1.536 -0.618 0.307 1.00 97.38 77 GLU A C 1
ATOM 631 O O . GLU A 1 77 ? 1.258 -1.488 1.139 1.00 97.38 77 GLU A O 1
ATOM 636 N N . LEU A 1 78 ? 1.053 0.625 0.406 1.00 97.31 78 LEU A N 1
ATOM 637 C CA . LEU A 1 78 ? 0.231 1.043 1.537 1.00 97.31 78 LEU A CA 1
ATOM 638 C C . LEU A 1 78 ? -1.089 0.264 1.586 1.00 97.31 78 LEU A C 1
ATOM 640 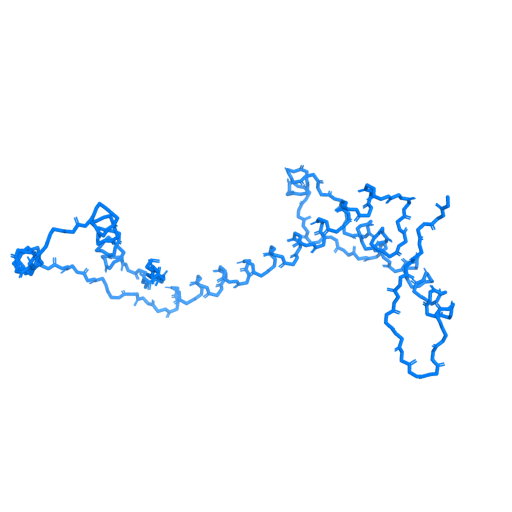O O . LEU A 1 78 ? -1.513 -0.155 2.662 1.00 97.31 78 LEU A O 1
ATOM 644 N N . PHE A 1 79 ? -1.730 0.044 0.440 1.00 96.06 79 PHE A N 1
ATOM 645 C CA . PHE A 1 79 ? -2.989 -0.685 0.345 1.00 96.06 79 PHE A CA 1
ATOM 646 C C . PHE A 1 79 ? -2.838 -2.126 0.833 1.00 96.06 79 PHE A C 1
ATOM 648 O O . PHE A 1 79 ? -3.628 -2.568 1.669 1.00 96.06 79 PHE A O 1
ATOM 655 N N . LEU A 1 80 ? -1.802 -2.839 0.381 1.00 95.75 80 LEU A N 1
ATOM 656 C CA . LEU A 1 80 ? -1.535 -4.215 0.803 1.00 95.75 80 LEU A CA 1
ATOM 657 C C . LEU A 1 80 ? -1.206 -4.299 2.299 1.00 95.75 80 LEU A C 1
ATOM 659 O O . LEU A 1 80 ? -1.722 -5.181 2.990 1.00 95.75 80 LEU A O 1
ATOM 663 N N . LEU A 1 81 ? -0.420 -3.354 2.827 1.00 97.12 81 LEU A N 1
ATOM 664 C CA . LEU A 1 81 ? -0.133 -3.270 4.262 1.00 97.12 81 LEU A CA 1
ATOM 665 C C . LEU A 1 81 ? -1.410 -3.045 5.084 1.00 97.12 81 LEU A C 1
ATOM 667 O O . LEU A 1 81 ? -1.649 -3.755 6.064 1.00 97.12 81 LEU A O 1
ATOM 671 N N . GLN A 1 82 ? -2.257 -2.094 4.681 1.00 96.00 82 GLN A N 1
ATOM 672 C CA . GLN A 1 82 ? -3.520 -1.812 5.370 1.00 96.00 82 GLN A CA 1
ATOM 673 C C . GLN A 1 82 ? -4.485 -2.996 5.286 1.00 96.00 82 GLN A C 1
ATOM 675 O O . GLN A 1 82 ? -5.094 -3.363 6.291 1.00 96.00 82 GLN A O 1
ATOM 680 N N . LEU A 1 83 ? -4.592 -3.637 4.121 1.00 95.62 83 LEU A N 1
ATOM 681 C CA . LEU A 1 83 ? -5.438 -4.810 3.929 1.00 95.62 83 LEU A CA 1
ATOM 682 C C . LEU A 1 83 ? -4.992 -5.972 4.825 1.00 95.62 83 LEU A C 1
ATOM 684 O O . LEU A 1 83 ? -5.825 -6.579 5.499 1.00 95.62 83 LEU A O 1
ATOM 688 N N . GLY A 1 84 ? -3.684 -6.236 4.902 1.00 96.00 84 GLY A N 1
ATOM 689 C CA . GLY A 1 84 ? -3.121 -7.250 5.794 1.00 96.00 84 GLY A CA 1
ATOM 690 C C . GLY A 1 84 ? -3.381 -6.949 7.273 1.00 96.00 84 GLY A C 1
ATOM 691 O O . GLY A 1 84 ? -3.797 -7.833 8.026 1.00 96.00 84 GLY A O 1
ATOM 692 N N . MET A 1 85 ? -3.210 -5.692 7.690 1.00 95.44 85 MET A N 1
ATOM 693 C CA . MET A 1 85 ? -3.493 -5.249 9.060 1.00 95.44 85 MET A CA 1
ATOM 694 C C . MET A 1 85 ? -4.973 -5.398 9.424 1.00 95.44 85 MET A C 1
ATOM 696 O O . MET A 1 85 ? -5.296 -5.921 10.493 1.00 95.44 85 MET A O 1
ATOM 700 N N . LEU A 1 86 ? -5.879 -4.983 8.535 1.00 93.81 86 LEU A N 1
ATOM 701 C CA . LEU A 1 86 ? -7.322 -5.121 8.730 1.00 93.81 86 LEU A CA 1
ATOM 702 C C . LEU A 1 86 ? -7.751 -6.590 8.754 1.00 93.81 86 LEU A C 1
ATOM 704 O O . LEU A 1 86 ? -8.533 -6.972 9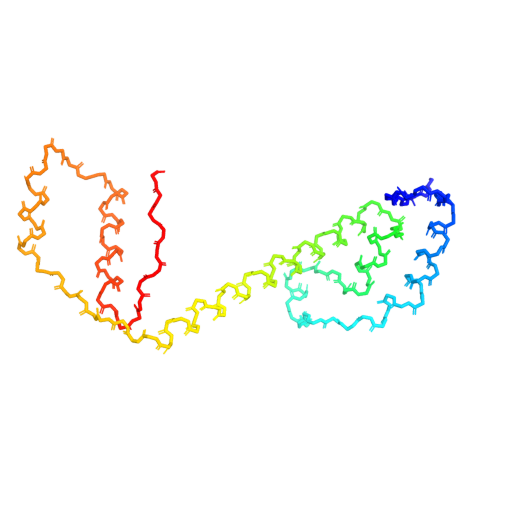.623 1.00 93.81 86 LEU A O 1
ATOM 708 N N . GLY A 1 87 ? -7.200 -7.419 7.865 1.00 94.06 87 GLY A N 1
ATOM 709 C CA . GLY A 1 87 ? -7.434 -8.862 7.856 1.00 94.06 87 GLY A CA 1
ATOM 710 C C . GLY A 1 87 ? -6.993 -9.518 9.164 1.00 94.06 87 GLY A C 1
ATOM 711 O O . GLY A 1 87 ? -7.766 -10.240 9.788 1.00 94.06 87 GLY A O 1
ATOM 712 N N . ARG A 1 88 ? -5.791 -9.193 9.655 1.00 90.69 88 ARG A N 1
ATOM 713 C CA . ARG A 1 88 ? -5.293 -9.699 10.943 1.00 90.69 88 ARG A CA 1
ATOM 714 C C . ARG A 1 88 ? -6.155 -9.240 12.117 1.00 90.69 88 ARG A C 1
ATOM 716 O O . ARG A 1 88 ? -6.475 -10.055 12.980 1.00 90.69 88 ARG A O 1
ATOM 723 N N . LYS A 1 89 ? -6.534 -7.957 12.155 1.00 88.50 89 LYS A N 1
ATOM 724 C CA . LYS A 1 89 ? -7.413 -7.406 13.196 1.00 88.50 89 LYS A CA 1
ATOM 725 C C . LYS A 1 89 ? -8.754 -8.133 13.213 1.00 88.50 89 LYS A C 1
ATOM 727 O O . LYS A 1 89 ? -9.201 -8.542 14.280 1.00 88.50 89 LYS A O 1
ATOM 732 N N . ARG A 1 90 ? -9.359 -8.327 12.041 1.00 88.19 90 ARG A N 1
ATOM 733 C CA . ARG A 1 90 ? -10.626 -9.041 11.892 1.00 88.19 90 ARG A CA 1
ATOM 734 C C . ARG A 1 90 ? -10.515 -10.490 12.361 1.00 88.19 90 ARG A C 1
ATOM 736 O O . ARG A 1 90 ? -11.299 -10.900 13.206 1.00 88.19 90 ARG A O 1
ATOM 743 N N . ASN A 1 91 ? -9.500 -11.224 11.906 1.00 88.62 91 ASN A N 1
ATOM 744 C CA . ASN A 1 91 ? -9.282 -12.614 12.316 1.00 88.62 91 ASN A CA 1
ATOM 745 C C . ASN A 1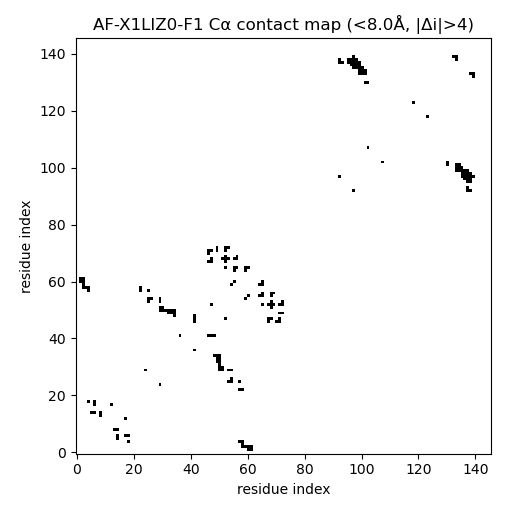 91 ? -9.078 -12.738 13.834 1.00 88.62 91 ASN A C 1
ATOM 747 O O . ASN A 1 91 ? -9.584 -13.666 14.462 1.00 88.62 91 ASN A O 1
ATOM 751 N N . TRP A 1 92 ? -8.360 -11.795 14.452 1.00 85.50 92 TRP A N 1
ATOM 752 C CA . TRP A 1 92 ? -8.201 -11.761 15.907 1.00 85.50 92 TRP A CA 1
ATOM 753 C C . TRP A 1 92 ? -9.534 -11.503 16.628 1.00 85.50 92 TRP A C 1
ATOM 755 O O . TRP A 1 92 ? -9.846 -12.198 17.590 1.00 85.50 92 TRP A O 1
ATOM 765 N N . GLN A 1 93 ? -10.350 -10.569 16.130 1.00 84.00 93 GLN A N 1
ATOM 766 C CA . GLN A 1 93 ? -11.667 -10.271 16.702 1.00 84.00 93 GLN A CA 1
ATOM 767 C C . GLN A 1 93 ? -12.681 -11.412 16.525 1.00 84.00 93 GLN A C 1
ATOM 769 O O . GLN A 1 93 ? -13.539 -11.588 17.383 1.00 84.00 93 GLN A O 1
ATOM 774 N N . GLU A 1 94 ? -12.600 -12.174 15.432 1.00 83.88 94 GLU A N 1
ATOM 775 C CA . GLU A 1 94 ? -13.486 -13.317 15.167 1.00 83.88 94 GLU A CA 1
ATOM 776 C C . GLU A 1 94 ? -13.048 -14.589 15.916 1.00 83.88 94 GLU A C 1
ATOM 778 O O . GLU A 1 94 ? -13.894 -15.383 16.320 1.00 83.88 94 GLU A O 1
ATOM 783 N N . SER A 1 95 ? -11.742 -14.790 16.130 1.00 81.69 95 SER A N 1
ATOM 784 C CA . SER A 1 95 ? -11.207 -15.994 16.793 1.00 81.69 95 SER A CA 1
ATOM 785 C C . SER A 1 95 ? -11.326 -15.982 18.318 1.00 81.69 95 SER A C 1
ATOM 787 O O . SER A 1 95 ? -11.287 -17.046 18.936 1.00 81.69 95 SER A O 1
ATOM 789 N N . GLN A 1 96 ? -11.467 -14.808 18.938 1.00 74.06 96 GLN A N 1
ATOM 790 C CA . GLN A 1 96 ? -11.638 -14.675 20.383 1.00 74.06 96 GLN A CA 1
ATOM 791 C C . GLN A 1 96 ? -12.856 -13.797 20.682 1.00 74.06 96 GLN A C 1
ATOM 793 O O . GLN A 1 96 ? -12.769 -12.578 20.513 1.00 74.06 96 GLN A O 1
ATOM 798 N N . PRO A 1 97 ? -13.989 -14.366 21.141 1.00 72.25 97 PRO A N 1
ATOM 799 C CA . PRO A 1 97 ? -15.104 -13.548 21.593 1.00 72.25 97 PRO A CA 1
ATOM 800 C C . PRO A 1 97 ? -14.630 -12.681 22.763 1.00 72.25 97 PRO A C 1
ATOM 802 O O . PRO A 1 97 ? -14.099 -13.177 23.758 1.00 72.25 97 PRO A O 1
ATOM 805 N N . GLY A 1 98 ? -14.789 -11.368 22.624 1.00 74.38 98 GLY A N 1
ATOM 806 C CA . GLY A 1 98 ? -14.536 -10.429 23.705 1.00 74.38 98 GLY A CA 1
ATOM 807 C C . GLY A 1 98 ? -15.521 -10.678 24.840 1.00 74.38 98 GLY A C 1
ATOM 808 O O . GLY A 1 98 ? -16.658 -11.077 24.597 1.00 74.38 98 GLY A O 1
ATOM 809 N N . ASN A 1 99 ? -15.088 -10.441 26.076 1.00 82.00 99 ASN A N 1
ATOM 810 C CA . ASN A 1 99 ? -15.968 -10.483 27.238 1.00 82.00 99 ASN A CA 1
ATOM 811 C C . ASN A 1 99 ? -16.570 -9.085 27.455 1.00 82.00 99 ASN A C 1
ATOM 813 O O . ASN A 1 99 ? -15.827 -8.198 27.894 1.00 82.00 99 ASN A O 1
ATOM 817 N N . PRO A 1 100 ? -17.863 -8.855 27.147 1.00 85.94 100 PRO A N 1
ATOM 818 C CA . PRO A 1 100 ? -18.477 -7.549 27.323 1.00 85.94 100 PRO A CA 1
ATOM 819 C C . PRO A 1 100 ? -18.408 -7.127 28.787 1.00 85.94 100 PRO A C 1
ATOM 821 O O . PRO A 1 100 ? -18.891 -7.820 29.683 1.00 85.94 100 PRO A O 1
ATOM 824 N N . PHE A 1 101 ? -17.830 -5.961 29.033 1.00 85.88 101 PHE A N 1
ATOM 825 C CA . PHE A 1 101 ? -17.698 -5.388 30.357 1.00 85.88 101 PHE A CA 1
ATOM 826 C C . PHE A 1 101 ? -18.538 -4.120 30.467 1.00 85.88 101 PHE A C 1
ATOM 828 O O . PHE A 1 101 ? -18.317 -3.129 29.771 1.00 85.88 101 PHE A O 1
ATOM 835 N N . THR A 1 102 ? -19.492 -4.136 31.395 1.00 85.94 102 THR A N 1
ATOM 836 C CA . THR A 1 102 ? -20.271 -2.948 31.748 1.00 85.94 102 THR A CA 1
ATOM 837 C C . THR A 1 102 ? -19.719 -2.359 33.037 1.00 85.94 102 THR A C 1
ATOM 839 O O . THR A 1 102 ? -19.880 -2.931 34.116 1.00 85.94 102 THR A O 1
ATOM 842 N N . ALA A 1 103 ? -19.065 -1.202 32.931 1.00 80.94 103 ALA A N 1
ATOM 843 C CA . ALA A 1 103 ? -18.589 -0.475 34.098 1.00 80.94 103 ALA A CA 1
ATOM 844 C C . ALA A 1 103 ? -19.771 -0.001 34.958 1.00 80.94 103 ALA A C 1
ATOM 846 O O . ALA A 1 103 ? -20.766 0.519 34.450 1.00 80.94 103 ALA A O 1
ATOM 847 N N . LYS A 1 104 ? -19.649 -0.136 36.281 1.00 87.50 104 LYS A N 1
ATOM 848 C CA . LYS A 1 104 ? -20.627 0.425 37.219 1.00 87.50 104 LYS A CA 1
ATOM 849 C C . LYS A 1 104 ? -20.447 1.942 37.272 1.00 87.50 104 LYS A C 1
ATOM 851 O O . LYS A 1 104 ? -19.439 2.408 37.802 1.00 87.50 104 LYS A O 1
ATOM 856 N N . ALA A 1 105 ? -21.436 2.691 36.783 1.00 83.00 105 ALA A N 1
ATOM 857 C CA . ALA A 1 105 ? -21.399 4.156 36.733 1.00 83.00 105 ALA A CA 1
ATOM 858 C C . ALA A 1 105 ? -21.027 4.791 38.087 1.00 83.00 105 ALA A C 1
ATOM 860 O O . ALA A 1 105 ? -20.155 5.647 38.144 1.00 83.00 105 ALA A O 1
ATOM 861 N N . ALA A 1 106 ? -21.574 4.276 39.195 1.00 87.00 106 ALA A N 1
ATOM 862 C CA . ALA A 1 106 ? -21.295 4.786 40.540 1.00 87.00 106 ALA A CA 1
ATOM 863 C C . ALA A 1 106 ? -19.804 4.738 40.940 1.00 87.00 106 ALA A C 1
ATOM 865 O O . ALA A 1 106 ? -19.296 5.664 41.575 1.00 87.00 106 ALA A O 1
ATOM 866 N N . VAL A 1 107 ? -19.096 3.663 40.571 1.00 89.06 107 VAL A N 1
ATOM 867 C CA . VAL A 1 107 ? -17.662 3.507 40.871 1.00 89.06 107 VAL A CA 1
ATOM 868 C C . VAL A 1 107 ? -16.846 4.485 40.032 1.00 89.06 107 VAL A C 1
ATOM 870 O O . VAL A 1 107 ? -15.946 5.140 40.553 1.00 89.06 107 VAL A O 1
ATOM 873 N N . LEU A 1 108 ? -17.195 4.616 38.749 1.00 88.25 108 LEU A N 1
ATOM 874 C CA . LEU A 1 108 ? -16.530 5.542 37.842 1.00 88.25 108 LEU A CA 1
ATOM 875 C C . LEU A 1 108 ? -16.723 6.997 38.288 1.00 88.25 108 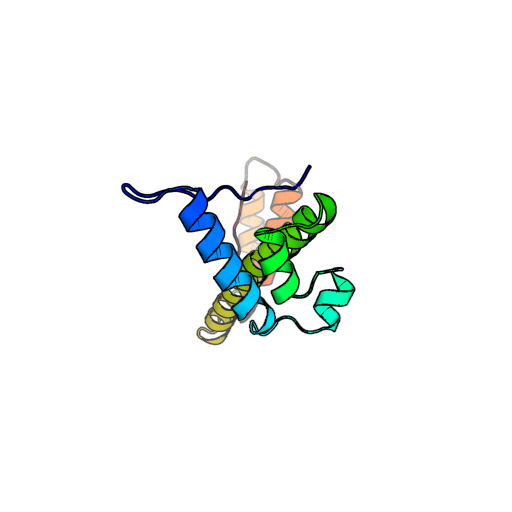LEU A C 1
ATOM 877 O O . LEU A 1 108 ? -15.747 7.734 38.376 1.00 88.25 108 LEU A O 1
ATOM 881 N N . ASP A 1 109 ? -17.944 7.390 38.645 1.00 88.12 109 ASP A N 1
ATOM 882 C CA . ASP A 1 109 ? -18.253 8.750 39.098 1.00 88.12 109 ASP A CA 1
ATOM 883 C C . ASP A 1 109 ? -17.529 9.100 40.400 1.00 88.12 109 ASP A C 1
ATOM 885 O O . ASP A 1 109 ? -17.060 10.225 40.571 1.00 88.12 109 ASP A O 1
ATOM 889 N N . THR A 1 110 ? -17.405 8.135 41.315 1.00 92.75 110 THR A N 1
ATOM 890 C CA . THR A 1 110 ? -16.660 8.324 42.567 1.00 92.75 110 THR A CA 1
ATOM 891 C C . THR A 1 110 ? -15.172 8.528 42.286 1.00 92.75 110 THR A C 1
ATOM 893 O O . THR A 1 110 ? -14.558 9.428 42.855 1.00 92.75 110 THR A O 1
ATOM 896 N N . PHE A 1 111 ? -14.597 7.745 41.370 1.00 91.31 111 PHE A N 1
ATOM 897 C CA . PHE A 1 111 ? -13.207 7.910 40.954 1.00 91.31 111 PHE A CA 1
ATOM 898 C C . PHE A 1 111 ? -12.969 9.264 40.274 1.00 91.31 111 PHE A C 1
ATOM 900 O O . PHE A 1 111 ? -12.047 9.981 40.656 1.00 91.31 111 PHE A O 1
ATOM 907 N N . LEU A 1 112 ? -13.826 9.660 39.328 1.00 91.31 112 LEU A N 1
ATOM 908 C CA . LEU A 1 112 ? -13.696 10.938 38.621 1.00 91.31 112 LEU A CA 1
ATOM 909 C C . LEU A 1 112 ? -13.753 12.138 39.573 1.00 91.31 112 LEU A C 1
ATOM 911 O O . LEU A 1 112 ? -12.968 13.067 39.421 1.00 91.31 112 LEU A O 1
ATOM 915 N N . LYS A 1 113 ? -14.623 12.094 40.590 1.00 92.19 113 LYS A N 1
ATOM 916 C CA . LYS A 1 113 ? -14.716 13.138 41.625 1.00 92.19 113 LYS A CA 1
ATOM 917 C C . LYS A 1 113 ? -13.522 13.173 42.581 1.00 92.19 113 LYS A C 1
ATOM 919 O O . LYS A 1 113 ? -13.329 14.179 43.253 1.00 92.19 113 LYS A O 1
ATOM 924 N N . SER A 1 114 ? -12.750 12.090 42.678 1.00 95.06 114 SER A N 1
ATOM 925 C CA . SER A 1 114 ? -11.570 12.021 43.552 1.00 95.06 114 SER A CA 1
ATOM 926 C C . SER A 1 114 ? -10.318 12.663 42.946 1.00 95.06 114 SER A C 1
ATOM 928 O O . SER A 1 114 ? -9.330 12.864 43.652 1.00 95.06 114 SER A O 1
ATOM 930 N N . LEU A 1 115 ? -10.339 12.980 41.647 1.00 93.00 115 LEU A N 1
ATOM 931 C CA . LEU A 1 115 ? -9.200 13.581 40.962 1.00 93.00 115 LEU A CA 1
ATOM 932 C C . LEU A 1 115 ? -9.046 15.060 41.360 1.00 93.00 115 LEU A C 1
ATOM 934 O O . LEU A 1 115 ? -10.035 15.789 41.391 1.00 93.00 115 LEU A O 1
ATOM 938 N N . PRO A 1 116 ? -7.814 15.549 41.602 1.00 95.31 116 PRO A N 1
ATOM 939 C CA . PRO A 1 116 ? -7.570 16.943 41.981 1.00 95.31 116 PRO A CA 1
ATOM 940 C C . PRO A 1 116 ? -7.642 17.921 40.790 1.00 95.31 116 PRO A C 1
ATOM 942 O O . PRO A 1 116 ? -7.133 19.036 40.869 1.00 95.31 116 PRO A O 1
ATOM 945 N N . PHE A 1 117 ? -8.221 17.498 39.666 1.00 92.88 117 PHE A N 1
ATOM 946 C CA . PHE A 1 117 ? -8.355 18.263 38.431 1.00 92.88 117 PHE A CA 1
ATOM 947 C C . PHE A 1 117 ? -9.583 17.790 37.650 1.00 92.88 117 PHE A C 1
ATOM 949 O O . PHE A 1 117 ? -10.032 16.652 37.797 1.00 92.88 117 PHE A O 1
ATOM 956 N N . GLU A 1 118 ? -10.090 18.647 36.768 1.00 91.88 118 GLU A N 1
ATOM 957 C CA . GLU A 1 118 ? -11.129 18.262 35.818 1.00 91.88 118 GLU A CA 1
ATOM 958 C C . GLU A 1 118 ? -10.520 17.623 34.571 1.00 91.88 118 GLU A C 1
ATOM 960 O O . GLU A 1 118 ? -9.484 18.058 34.061 1.00 91.88 118 GLU A O 1
ATOM 965 N N . LEU A 1 119 ? -11.182 16.585 34.059 1.00 91.44 119 LEU A N 1
ATOM 966 C CA . LEU A 1 119 ? -10.786 15.985 32.793 1.00 91.44 119 LEU A CA 1
ATOM 967 C C . LEU A 1 119 ? -10.939 16.992 31.655 1.00 91.44 119 LEU A C 1
ATOM 969 O O . LEU A 1 119 ? -11.973 17.648 31.523 1.00 91.44 119 LEU A O 1
ATOM 973 N N . THR A 1 120 ? -9.952 17.027 30.766 1.00 93.94 120 THR A N 1
ATOM 974 C CA . THR A 1 120 ? -10.062 17.797 29.527 1.00 93.94 120 THR A CA 1
ATOM 975 C C . THR A 1 120 ? -11.167 17.227 28.635 1.00 93.94 120 THR A C 1
ATOM 977 O O . THR A 1 120 ? -11.507 16.042 28.705 1.00 93.94 120 THR A O 1
ATOM 980 N N . ALA A 1 121 ? -11.688 18.041 27.713 1.00 92.69 121 ALA A N 1
ATOM 981 C CA . ALA A 1 121 ? -12.677 17.579 26.735 1.00 92.69 121 ALA A CA 1
ATOM 982 C C . ALA A 1 121 ? -12.183 16.354 25.931 1.00 92.69 121 ALA A C 1
ATOM 984 O O . ALA A 1 121 ? -12.954 15.441 25.630 1.00 92.69 121 ALA A O 1
ATOM 985 N N . ALA A 1 122 ? -10.879 16.294 25.632 1.00 91.88 122 ALA A N 1
ATOM 986 C CA . ALA A 1 122 ? -10.264 15.152 24.962 1.00 91.88 122 ALA A CA 1
ATOM 987 C C . ALA A 1 122 ? -10.294 13.884 25.833 1.00 91.88 122 ALA A C 1
ATOM 989 O O . ALA A 1 122 ? -10.678 12.823 25.341 1.00 91.88 122 ALA A O 1
ATOM 990 N N . GLN A 1 123 ? -9.956 13.996 27.122 1.00 91.44 123 GLN A N 1
ATOM 991 C CA . GLN A 1 123 ? -9.995 12.878 28.072 1.00 91.44 123 GLN A CA 1
ATOM 992 C C . GLN A 1 123 ? -11.423 12.357 28.286 1.00 91.44 123 GLN A C 1
ATOM 994 O O . GLN A 1 123 ? -11.637 11.146 28.273 1.00 91.44 123 GLN A O 1
ATOM 999 N N . GLN A 1 124 ? -12.414 13.248 28.410 1.00 91.56 124 GLN A N 1
ATOM 1000 C CA . GLN A 1 124 ? -13.825 12.860 28.536 1.00 91.56 124 GLN A CA 1
ATOM 1001 C C . GLN A 1 124 ? -14.325 12.097 27.300 1.00 91.56 124 GLN A C 1
ATOM 1003 O O . GLN A 1 124 ? -14.991 11.066 27.427 1.00 91.56 124 GLN A O 1
ATOM 1008 N N . ARG A 1 125 ? -13.967 12.565 26.095 1.00 92.06 125 ARG A N 1
ATOM 1009 C CA . ARG A 1 125 ? -14.299 11.883 24.836 1.00 92.06 125 ARG A CA 1
ATOM 1010 C C . ARG A 1 125 ? -13.699 10.478 24.787 1.00 92.06 125 ARG A C 1
ATOM 1012 O O . ARG A 1 125 ? -14.419 9.518 24.525 1.00 92.06 125 ARG A O 1
ATOM 1019 N N . VAL A 1 126 ? -12.406 10.356 25.082 1.00 92.81 126 VAL A N 1
ATOM 1020 C CA . VAL A 1 126 ? -11.692 9.072 25.072 1.00 92.81 126 VAL A CA 1
ATOM 1021 C C . VAL A 1 126 ? -12.278 8.099 26.096 1.00 92.81 126 VAL A C 1
ATOM 1023 O O . VAL A 1 126 ? -12.482 6.930 25.775 1.00 92.81 126 VAL A O 1
A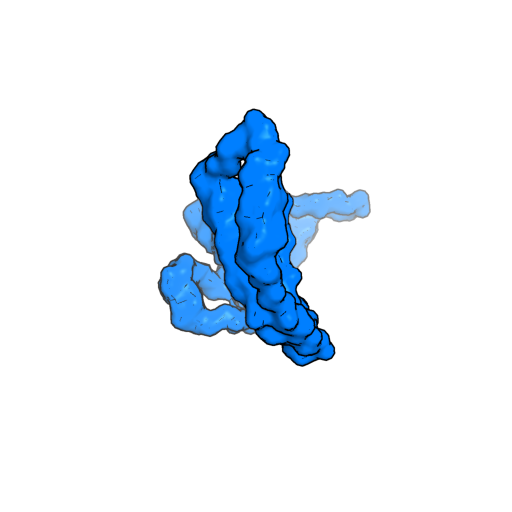TOM 1026 N N . LEU A 1 127 ? -12.620 8.569 27.300 1.00 91.19 127 LEU A N 1
ATOM 1027 C CA . LEU A 1 127 ? -13.265 7.741 28.319 1.00 91.19 127 LEU A CA 1
ATOM 1028 C C . LEU A 1 127 ? -14.605 7.176 27.825 1.00 91.19 127 LEU A C 1
ATOM 1030 O O . LEU A 1 127 ? -14.868 5.984 27.980 1.00 91.19 127 LEU A O 1
ATOM 1034 N N . LYS A 1 128 ? -15.432 8.006 27.179 1.00 90.62 128 LYS A N 1
ATOM 1035 C CA . LYS A 1 128 ? -16.706 7.564 26.596 1.00 90.62 128 LYS A CA 1
ATOM 1036 C C . LYS A 1 128 ? -16.501 6.518 25.496 1.00 90.62 128 LYS A C 1
ATOM 1038 O O . LYS A 1 128 ? -17.239 5.536 25.450 1.00 90.62 128 LYS A O 1
ATOM 1043 N N . GLU A 1 129 ? -15.500 6.703 24.636 1.00 91.94 129 GLU A N 1
ATOM 1044 C CA . GLU A 1 129 ? -15.154 5.739 23.583 1.00 91.94 129 GLU A CA 1
ATOM 1045 C C . GLU A 1 129 ? -14.669 4.395 24.149 1.00 91.94 129 GLU A C 1
ATOM 1047 O O . GLU A 1 129 ? -15.080 3.346 23.653 1.00 91.94 129 GLU A O 1
ATOM 1052 N N . LEU A 1 130 ? -13.846 4.413 25.205 1.00 91.19 130 LEU A N 1
ATOM 1053 C CA . LEU A 1 130 ? -13.381 3.202 25.891 1.00 91.19 130 LEU A CA 1
ATOM 1054 C C . LEU A 1 130 ? -14.548 2.423 26.502 1.00 91.19 130 LEU A C 1
ATOM 1056 O O . LEU A 1 130 ? -14.657 1.217 26.294 1.00 91.19 130 LEU A O 1
ATOM 1060 N N . LEU A 1 131 ? -15.444 3.103 27.224 1.00 90.69 131 LEU A N 1
ATOM 1061 C CA . LEU A 1 131 ? -16.610 2.462 27.837 1.00 90.69 131 LEU A CA 1
ATOM 1062 C C . LEU A 1 131 ? -17.541 1.845 26.788 1.00 90.69 131 LEU A C 1
ATOM 1064 O O . LEU A 1 131 ? -18.022 0.731 26.982 1.00 90.69 131 LEU A O 1
ATOM 1068 N N . ALA A 1 132 ? -17.764 2.541 25.670 1.00 90.06 132 ALA A N 1
ATOM 1069 C CA . ALA A 1 132 ? -18.589 2.037 24.576 1.00 90.06 132 ALA A CA 1
ATOM 1070 C C . ALA A 1 132 ? -17.974 0.806 23.891 1.00 90.06 132 ALA A C 1
ATOM 1072 O O . ALA A 1 132 ? -18.700 -0.085 23.455 1.00 90.06 132 ALA A O 1
ATOM 1073 N N . ASP A 1 133 ? -16.647 0.737 23.786 1.00 89.12 133 ASP A N 1
ATOM 1074 C CA . ASP A 1 133 ? -15.968 -0.415 23.197 1.00 89.12 133 ASP A CA 1
ATOM 1075 C C . ASP A 1 133 ? -15.885 -1.611 24.146 1.00 89.12 133 ASP A C 1
ATOM 1077 O O . ASP A 1 133 ? -16.061 -2.739 23.696 1.00 89.12 133 ASP A O 1
ATOM 1081 N N . LEU A 1 134 ? -15.687 -1.383 25.448 1.00 88.94 134 LEU A N 1
ATOM 1082 C CA . LEU A 1 134 ? -15.688 -2.446 26.458 1.00 88.94 134 LEU A CA 1
ATOM 1083 C C . LEU A 1 134 ? -17.034 -3.175 26.549 1.00 88.94 134 LEU A C 1
ATOM 1085 O O . LEU A 1 134 ? -17.063 -4.352 26.890 1.00 88.94 134 LEU A O 1
ATOM 1089 N N . GLN A 1 135 ? -18.141 -2.512 26.208 1.00 89.62 135 GLN A N 1
ATOM 1090 C CA . GLN A 1 135 ? -19.473 -3.123 26.175 1.00 89.62 135 GLN A CA 1
ATOM 1091 C C . GLN A 1 135 ? -19.703 -4.051 24.968 1.00 89.62 135 GLN A C 1
ATOM 1093 O O . GLN A 1 135 ? -20.721 -4.742 24.920 1.00 89.62 135 GLN A O 1
ATOM 1098 N N . LYS A 1 136 ? -18.801 -4.077 23.978 1.00 86.44 136 LYS A N 1
ATOM 1099 C CA . LYS A 1 136 ? -18.953 -4.909 22.777 1.00 86.44 136 LYS A CA 1
ATOM 1100 C C . LYS A 1 136 ? -18.459 -6.335 23.029 1.00 86.44 136 LYS A C 1
ATOM 1102 O O . LYS A 1 136 ? -17.534 -6.572 23.795 1.00 86.44 136 LYS A O 1
ATOM 1107 N N . SER A 1 137 ? -19.032 -7.287 22.295 1.00 84.06 137 SER A N 1
ATOM 1108 C CA . SER A 1 137 ? -18.557 -8.679 22.223 1.00 84.06 137 SER A CA 1
ATOM 1109 C C . SER A 1 137 ? -17.306 -8.857 21.360 1.00 84.06 137 SER A C 1
ATOM 1111 O O . SER A 1 137 ? -16.776 -9.959 21.256 1.00 84.06 137 SER A O 1
ATOM 1113 N N . GLN A 1 138 ? -16.824 -7.787 20.726 1.00 84.06 138 GLN A N 1
ATOM 1114 C CA . GLN A 1 138 ? -15.573 -7.779 19.978 1.00 84.06 138 GLN A CA 1
ATOM 1115 C C . GLN A 1 138 ? -14.470 -7.196 20.861 1.00 84.06 138 GLN A C 1
ATOM 1117 O O . GLN A 1 138 ? -14.665 -6.111 21.414 1.00 84.06 138 GLN A O 1
ATOM 1122 N N . PRO A 1 139 ? -13.303 -7.852 20.963 1.00 83.44 139 PRO A N 1
ATOM 1123 C CA . PRO A 1 139 ? -12.180 -7.311 21.711 1.00 83.44 139 PRO A CA 1
ATOM 1124 C C . PRO A 1 139 ? -11.793 -5.896 21.246 1.00 83.44 139 PRO A C 1
ATOM 1126 O O . PRO A 1 139 ? -11.624 -5.626 20.047 1.00 83.44 139 PRO A O 1
ATOM 1129 N N . MET A 1 140 ? -11.639 -4.984 22.209 1.00 86.75 140 MET A N 1
ATOM 1130 C CA . MET A 1 140 ? -11.206 -3.611 21.959 1.00 86.75 140 MET A CA 1
ATOM 1131 C C . MET A 1 140 ? -9.725 -3.587 21.554 1.00 86.75 140 MET A C 1
ATOM 1133 O O . MET A 1 140 ? -8.864 -4.079 22.278 1.00 86.75 140 MET A O 1
ATOM 1137 N N . CYS A 1 141 ? -9.417 -2.959 20.417 1.00 81.56 141 CYS A N 1
ATOM 1138 C CA . CYS A 1 141 ? -8.050 -2.722 19.951 1.00 81.56 141 CYS A CA 1
ATOM 1139 C C . CYS A 1 141 ? -7.872 -1.223 19.694 1.00 81.56 141 CYS A C 1
ATOM 1141 O O . CYS A 1 141 ? -8.193 -0.723 18.611 1.00 81.56 141 CYS A O 1
ATOM 1143 N N . ARG A 1 142 ? -7.426 -0.506 20.731 1.00 86.38 142 ARG A N 1
ATOM 1144 C CA . ARG A 1 142 ? -7.190 0.941 20.714 1.00 86.38 142 ARG A CA 1
ATOM 1145 C C . ARG A 1 142 ? -5.782 1.257 21.192 1.00 86.38 142 ARG A C 1
ATOM 1147 O O . ARG A 1 142 ? -5.304 0.652 22.145 1.00 86.38 142 ARG A O 1
ATOM 1154 N N . LEU A 1 143 ? -5.170 2.246 20.552 1.00 88.88 143 LEU A N 1
ATOM 1155 C CA . LEU A 1 143 ? -3.961 2.899 21.031 1.00 88.88 143 LEU A CA 1
ATOM 1156 C C . LEU A 1 143 ? -4.371 4.222 21.680 1.00 88.88 143 LEU A C 1
ATOM 1158 O O . LEU A 1 143 ? -4.985 5.065 21.028 1.00 88.88 143 LEU A O 1
ATOM 1162 N N . LEU A 1 144 ? -4.054 4.384 22.960 1.00 85.69 144 LEU A N 1
ATOM 1163 C CA . LEU A 1 144 ? -4.161 5.665 23.649 1.00 85.69 144 LEU A CA 1
ATOM 1164 C C . LEU A 1 144 ? -2.839 6.403 23.463 1.00 85.69 144 LEU A C 1
ATOM 1166 O O . LEU A 1 144 ? -1.788 5.866 23.805 1.00 85.69 144 LEU A O 1
ATOM 1170 N N . GLN A 1 145 ? -2.896 7.613 22.916 1.00 73.62 145 GLN A N 1
ATOM 1171 C CA . GLN A 1 145 ? -1.726 8.457 22.710 1.00 73.62 145 GLN A CA 1
ATOM 1172 C C . GLN A 1 145 ? -1.975 9.834 23.328 1.00 73.62 145 GLN A C 1
ATOM 1174 O O . GLN A 1 145 ? -3.106 10.327 23.300 1.00 73.62 145 GLN A O 1
ATOM 1179 N N . VAL A 1 146 ? -0.920 10.373 23.941 1.00 67.31 146 VAL A N 1
ATOM 1180 C CA . VAL A 1 146 ? -0.891 11.648 24.675 1.00 67.31 146 VAL A CA 1
ATOM 1181 C C . VAL A 1 146 ? -0.814 12.823 23.711 1.00 67.31 146 VAL A C 1
ATOM 1183 O O . VAL A 1 146 ? -0.075 12.693 22.708 1.00 67.31 146 VAL A O 1
#

Radius of gyration: 25.95 Å; Cα contacts (8 Å, |Δi|>4): 106; chains: 1; bounding box: 54×34×66 Å

pLDDT: mean 91.54, std 6.17, range [64.81, 98.0]

Sequence (146 aa):
GRLVPLYPLTQGLRPRQVRKLMKEVVDQWAWQVEDFLPSALKERSNLLELPQAIAQAHYPEDEAVKDRARVRLAFDELFLLQLGMLGRKRNWQESQPGNPFTAKAAVLDTFLKSLPFELTAAQQRVLKELLADLQKSQPMCRLLQV